Protein AF-X1UZS6-F1 (afdb_monomer_lite)

pLDDT: mean 96.47, std 3.54, range [70.25, 98.31]

Organism: NCBI:txid412755

InterPro domains:
  IPR029056 Ribokinase-like [G3DSA:3.40.1190.20] (6-74)

Sequence (74 aa):
MKPERLAALIEKFSSRRIVVLGDFFLDKYLDVDSGLSELSVETGKTAHQVVAVRHSPGAAGTVVCNLAALGAKT

Radius of gyration: 20.47 Å; chains: 1; bounding box: 40×21×60 Å

Foldseek 3Di:
DDPVVVVVVLLCLLVAADDQDDDKDKDKDFDFDPVPWDQDPVPRDIDTDGPDIDIAIDDSRVVVVVSVVSNHHD

Secondary structure (DSSP, 8-state):
--HHHHHHHHTTGGG-B----S-EEEEEEEEE-GGG-EE-TTT-SEE--EEEEEEEEEEHHHHHHHHHHTT-B-

Structure (mmCIF, N/CA/C/O backbone):
data_AF-X1UZS6-F1
#
_entry.id   AF-X1UZS6-F1
#
loop_
_atom_site.group_PDB
_atom_site.id
_atom_site.type_symbol
_atom_site.label_atom_id
_atom_site.label_alt_id
_atom_site.label_comp_id
_atom_site.label_asym_id
_atom_site.label_entity_id
_atom_site.label_seq_id
_atom_site.pdbx_PDB_ins_code
_atom_site.Cartn_x
_atom_site.Cartn_y
_atom_site.Cartn_z
_atom_site.occupancy
_atom_site.B_iso_or_equiv
_atom_site.auth_seq_id
_atom_site.auth_comp_id
_atom_site.auth_asym_id
_atom_site.auth_atom_id
_atom_site.pdbx_PDB_model_num
ATOM 1 N N . MET A 1 1 ? 2.029 14.905 23.555 1.00 70.25 1 MET A N 1
ATOM 2 C CA . MET A 1 1 ? 1.051 13.921 24.079 1.00 70.25 1 MET A CA 1
ATOM 3 C C . MET A 1 1 ? 1.789 12.980 25.015 1.00 70.25 1 MET A C 1
ATOM 5 O O . MET A 1 1 ? 2.912 12.624 24.690 1.00 70.25 1 MET A O 1
ATOM 9 N N . LYS A 1 2 ? 1.215 12.624 26.168 1.00 95.50 2 LYS A N 1
ATOM 10 C CA . LYS A 1 2 ? 1.864 11.700 27.111 1.00 95.50 2 LYS A CA 1
ATOM 11 C C . LYS A 1 2 ? 1.737 10.245 26.609 1.00 95.50 2 LYS A C 1
ATOM 13 O O . LYS A 1 2 ? 0.653 9.926 26.106 1.00 95.50 2 LYS A O 1
ATOM 18 N N . PRO A 1 3 ? 2.771 9.389 26.707 1.00 96.06 3 PRO A N 1
ATOM 19 C CA . PRO A 1 3 ? 2.733 8.007 26.206 1.00 96.06 3 PRO A CA 1
ATOM 20 C C . PRO A 1 3 ? 1.539 7.194 26.718 1.00 96.06 3 PRO A C 1
ATOM 22 O O . PRO A 1 3 ? 0.900 6.468 25.961 1.00 96.06 3 PRO A O 1
ATOM 25 N N . GLU A 1 4 ? 1.154 7.402 27.974 1.00 97.56 4 GLU A N 1
ATOM 26 C CA . GLU A 1 4 ? 0.052 6.692 28.626 1.00 97.56 4 GLU A CA 1
ATOM 27 C C . GLU A 1 4 ? -1.289 7.051 27.976 1.00 97.56 4 GLU A C 1
ATOM 29 O O . GLU A 1 4 ? -2.167 6.208 27.793 1.00 97.56 4 GLU A O 1
ATOM 34 N N . ARG A 1 5 ? -1.443 8.316 27.559 1.00 97.00 5 ARG A N 1
ATOM 35 C CA . ARG A 1 5 ? -2.652 8.768 26.866 1.00 97.00 5 ARG A CA 1
ATOM 36 C C . ARG A 1 5 ? -2.773 8.134 25.484 1.00 97.00 5 ARG A C 1
ATOM 38 O O . ARG A 1 5 ? -3.896 7.854 25.068 1.00 97.00 5 ARG A O 1
ATOM 45 N N . LEU A 1 6 ? -1.649 7.941 24.794 1.00 96.31 6 LEU A N 1
ATOM 46 C CA . LEU A 1 6 ? -1.606 7.286 23.489 1.00 96.31 6 LEU A CA 1
ATOM 47 C C . LEU A 1 6 ? -1.962 5.803 23.607 1.00 96.31 6 LEU A C 1
ATOM 49 O O . LEU A 1 6 ? -2.851 5.348 22.891 1.00 96.31 6 LEU A O 1
ATOM 53 N N . ALA A 1 7 ? -1.343 5.080 24.543 1.00 95.81 7 ALA A N 1
ATOM 54 C CA . ALA A 1 7 ? -1.650 3.671 24.793 1.00 95.81 7 ALA A CA 1
ATOM 55 C C . ALA A 1 7 ? -3.150 3.468 25.074 1.00 95.81 7 ALA A C 1
ATOM 57 O O . ALA A 1 7 ? -3.817 2.700 24.382 1.00 95.81 7 ALA A O 1
ATOM 58 N N . ALA A 1 8 ? -3.719 4.288 25.964 1.00 96.00 8 ALA A N 1
ATOM 59 C CA . ALA A 1 8 ? -5.144 4.251 26.293 1.00 96.00 8 ALA A CA 1
ATOM 60 C C . ALA A 1 8 ? -6.083 4.605 25.117 1.00 96.00 8 ALA A C 1
ATOM 62 O O . ALA A 1 8 ? -7.290 4.364 25.191 1.00 96.00 8 ALA A O 1
ATOM 63 N N . LEU A 1 9 ? -5.589 5.252 24.054 1.00 95.06 9 LEU A N 1
ATOM 64 C CA . LEU A 1 9 ? -6.355 5.463 22.819 1.00 95.06 9 LEU A CA 1
ATOM 65 C C . LEU A 1 9 ? -6.262 4.253 21.893 1.00 95.06 9 LEU A C 1
ATOM 67 O O . LEU A 1 9 ? -7.293 3.825 21.377 1.00 95.06 9 LEU A O 1
ATOM 71 N N . ILE A 1 10 ? -5.058 3.706 21.711 1.00 95.69 10 ILE A N 1
ATOM 72 C CA . ILE A 1 10 ? -4.802 2.549 20.845 1.00 95.69 10 ILE A CA 1
ATOM 73 C C . ILE A 1 10 ? -5.600 1.331 21.323 1.00 95.69 10 ILE A C 1
ATOM 75 O O . ILE A 1 10 ? -6.288 0.704 20.522 1.00 95.69 10 ILE A O 1
ATOM 79 N N . GLU A 1 11 ? -5.620 1.057 22.630 1.00 96.00 11 GLU A N 1
ATOM 80 C CA . GLU A 1 11 ? -6.355 -0.081 23.209 1.00 96.00 11 GLU A CA 1
ATOM 81 C C . GLU A 1 11 ? -7.846 -0.096 22.846 1.00 96.00 11 GLU A C 1
ATOM 83 O O . GLU A 1 11 ? -8.468 -1.156 22.737 1.00 96.00 11 GLU A O 1
ATOM 88 N N . LYS A 1 12 ? -8.438 1.081 22.606 1.00 96.25 12 LYS A N 1
ATOM 89 C CA . LYS A 1 12 ? -9.865 1.192 22.300 1.00 96.25 12 LYS A CA 1
ATOM 90 C C . LYS A 1 12 ? -10.224 0.629 20.929 1.00 96.25 12 LYS A C 1
ATOM 92 O O . LYS A 1 12 ? -11.387 0.253 20.776 1.00 96.25 12 LYS A O 1
ATOM 97 N N . PHE A 1 13 ? -9.297 0.577 19.965 1.00 97.19 13 PHE A N 1
ATOM 98 C CA . PHE A 1 13 ? -9.579 0.182 18.575 1.00 97.19 13 PHE A CA 1
ATOM 99 C C . PHE A 1 13 ? -10.092 -1.254 18.457 1.00 97.19 13 PHE A C 1
ATOM 101 O O . PHE A 1 13 ? -11.063 -1.470 17.738 1.00 97.19 13 PHE A O 1
ATOM 108 N N . SER A 1 14 ? -9.551 -2.186 19.248 1.00 96.19 14 SER A N 1
ATOM 109 C CA . SER A 1 14 ? -9.950 -3.608 19.288 1.00 96.19 14 SER A CA 1
ATOM 110 C C . SER A 1 14 ? -11.464 -3.856 19.433 1.00 96.19 14 SER A C 1
ATOM 112 O O . SER A 1 14 ? -12.008 -4.852 18.954 1.00 96.19 14 SER A O 1
ATOM 114 N N . SER A 1 15 ? -12.171 -2.926 20.083 1.00 96.25 15 SER A N 1
ATOM 115 C CA . SER A 1 15 ? -13.617 -2.995 20.336 1.00 96.25 15 SER A CA 1
ATOM 116 C C . SER A 1 15 ? -14.478 -2.246 19.308 1.00 96.25 15 SER A C 1
ATOM 118 O O . SER A 1 15 ? -15.709 -2.302 19.376 1.00 96.25 15 SER A O 1
ATOM 120 N N . ARG A 1 16 ? -13.869 -1.506 18.372 1.00 97.12 16 ARG A N 1
ATOM 121 C CA . ARG A 1 16 ? -14.586 -0.631 17.435 1.00 97.12 16 ARG A CA 1
ATOM 122 C C . ARG A 1 16 ? -14.8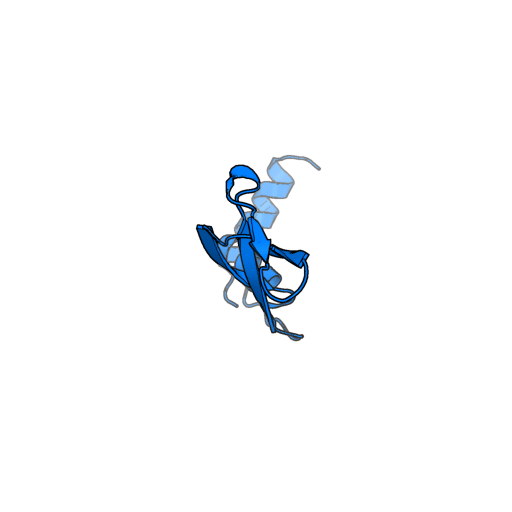92 -1.341 16.126 1.00 97.12 16 ARG A C 1
ATOM 124 O O . ARG A 1 16 ? -14.092 -2.114 15.610 1.00 97.12 16 ARG A O 1
ATOM 131 N N . ARG A 1 17 ? -16.075 -1.027 15.597 1.00 97.56 17 ARG A N 1
ATOM 132 C CA . ARG A 1 17 ? -16.503 -1.337 14.233 1.00 97.56 17 ARG A CA 1
ATOM 133 C C . ARG A 1 17 ? -16.511 -0.036 13.450 1.00 97.56 17 ARG A C 1
ATOM 135 O O . ARG A 1 17 ? -17.179 0.904 13.883 1.00 97.56 17 ARG A O 1
ATOM 142 N N . ILE A 1 18 ? -15.737 0.038 12.377 1.00 97.31 18 ILE A N 1
ATOM 143 C CA . ILE A 1 18 ? -15.500 1.280 11.642 1.00 97.31 18 ILE A CA 1
ATOM 144 C C . ILE A 1 18 ? -15.754 1.014 10.166 1.00 97.31 18 ILE A C 1
ATOM 146 O O . ILE A 1 18 ? -15.044 0.234 9.550 1.00 97.31 18 ILE A O 1
ATOM 150 N N . VAL A 1 19 ? -16.753 1.692 9.607 1.00 97.88 19 VAL A N 1
ATOM 151 C CA . VAL A 1 19 ? -17.032 1.648 8.170 1.00 97.88 19 VAL A CA 1
ATOM 152 C C . VAL A 1 19 ? -16.124 2.652 7.465 1.00 97.88 19 VAL A C 1
ATOM 154 O O . VAL A 1 19 ? -16.073 3.819 7.859 1.00 97.88 19 VAL A O 1
ATOM 157 N N . VAL A 1 20 ? -15.436 2.208 6.413 1.00 97.50 20 VAL A N 1
ATOM 158 C CA . VAL A 1 20 ? -14.644 3.072 5.528 1.00 97.50 20 VAL A CA 1
ATOM 159 C C . VAL A 1 20 ? -15.362 3.183 4.186 1.00 97.50 20 VAL A C 1
ATOM 161 O O . VAL A 1 20 ? -15.603 2.180 3.521 1.00 97.50 20 VAL A O 1
ATOM 164 N N . LEU A 1 21 ? -15.712 4.410 3.803 1.00 97.94 21 LEU A N 1
ATOM 165 C CA . LEU A 1 21 ? -16.355 4.740 2.532 1.00 97.94 21 LEU A CA 1
ATOM 166 C C . LEU A 1 21 ? -15.421 5.648 1.739 1.00 97.94 21 LEU A C 1
ATOM 168 O O . LEU A 1 21 ? -14.945 6.654 2.264 1.00 97.94 21 LEU A O 1
ATOM 172 N N . GLY A 1 22 ? -15.173 5.293 0.486 1.00 97.00 22 GLY A N 1
ATOM 173 C CA . GLY A 1 22 ? -14.289 6.030 -0.403 1.00 97.00 22 GLY A CA 1
ATOM 174 C C . GLY A 1 22 ? -13.644 5.105 -1.421 1.00 97.00 22 GLY A C 1
ATOM 175 O O . GLY A 1 22 ? -14.011 3.936 -1.542 1.00 97.00 22 GLY A O 1
ATOM 176 N N . ASP A 1 23 ? -12.669 5.645 -2.135 1.00 98.19 23 ASP A N 1
ATOM 177 C CA . ASP A 1 23 ? -12.035 4.958 -3.248 1.00 98.19 23 ASP A CA 1
ATOM 178 C C . ASP A 1 23 ? -10.934 4.005 -2.773 1.00 98.19 23 ASP A C 1
ATOM 180 O O . ASP A 1 23 ? -10.021 4.381 -2.030 1.00 98.19 23 ASP A O 1
ATOM 184 N N . PHE A 1 24 ? -11.012 2.761 -3.235 1.00 97.31 24 PHE A N 1
ATOM 185 C CA . PHE A 1 24 ? -10.003 1.738 -2.996 1.00 97.31 24 PHE A CA 1
ATOM 186 C C . PHE A 1 24 ? -9.120 1.596 -4.228 1.00 97.31 24 PHE A C 1
ATOM 188 O O . PHE A 1 24 ? -9.615 1.388 -5.335 1.00 97.31 24 PHE A O 1
ATOM 195 N N . PHE A 1 25 ? -7.808 1.659 -4.017 1.00 96.31 25 PHE A N 1
ATOM 196 C CA . PHE A 1 25 ? -6.822 1.503 -5.081 1.00 96.31 25 PHE A CA 1
ATOM 197 C C . PHE A 1 25 ? -5.898 0.327 -4.791 1.00 96.31 25 PHE A C 1
ATOM 199 O O . PHE A 1 25 ? -5.787 -0.148 -3.657 1.00 96.31 25 PHE A O 1
ATOM 206 N N . LEU A 1 26 ? -5.204 -0.111 -5.835 1.00 97.50 26 LEU A N 1
ATOM 207 C CA . LEU A 1 26 ? -4.053 -0.988 -5.728 1.00 97.50 26 LEU A CA 1
ATOM 208 C C . LEU A 1 26 ? -2.813 -0.197 -6.138 1.00 97.50 26 LEU A C 1
ATOM 210 O O . LEU A 1 26 ? -2.636 0.114 -7.316 1.00 97.50 26 LEU A O 1
ATOM 214 N N . ASP A 1 27 ? -1.951 0.093 -5.173 1.00 97.44 27 ASP A N 1
ATOM 215 C CA . ASP A 1 27 ? -0.648 0.676 -5.441 1.00 97.44 27 ASP A CA 1
ATOM 216 C C . ASP A 1 27 ? 0.265 -0.436 -5.958 1.00 97.44 27 ASP A C 1
ATOM 218 O O . ASP A 1 27 ? 0.542 -1.419 -5.262 1.00 97.44 27 ASP A O 1
ATOM 222 N N . LYS A 1 28 ? 0.705 -0.302 -7.210 1.00 97.75 28 LYS A N 1
ATOM 223 C CA . LYS A 1 28 ? 1.623 -1.236 -7.863 1.00 97.75 28 LYS A CA 1
ATOM 224 C C . LYS A 1 28 ? 2.996 -0.594 -7.981 1.00 97.75 28 LYS A C 1
ATOM 226 O O . LYS A 1 28 ? 3.175 0.364 -8.728 1.00 97.75 28 LYS A O 1
ATOM 231 N N . TYR A 1 29 ? 3.964 -1.167 -7.282 1.00 97.69 29 TYR A N 1
ATOM 232 C CA . TYR A 1 29 ? 5.357 -0.747 -7.328 1.00 97.69 29 TYR A CA 1
ATOM 233 C C . TYR A 1 29 ? 6.151 -1.698 -8.217 1.00 97.69 29 TYR A C 1
ATOM 235 O O . TYR A 1 29 ? 6.061 -2.921 -8.076 1.00 97.69 29 TYR A O 1
ATOM 243 N N . LEU A 1 30 ? 6.922 -1.116 -9.131 1.00 97.94 30 LEU A N 1
ATOM 244 C CA . LEU A 1 30 ? 7.912 -1.813 -9.939 1.00 97.94 30 LEU A CA 1
ATOM 245 C C . LEU A 1 30 ? 9.279 -1.411 -9.402 1.00 97.94 30 LEU A C 1
ATOM 247 O O . LEU A 1 30 ? 9.680 -0.256 -9.544 1.00 97.94 30 LEU A O 1
ATOM 251 N N . ASP A 1 31 ? 9.963 -2.343 -8.752 1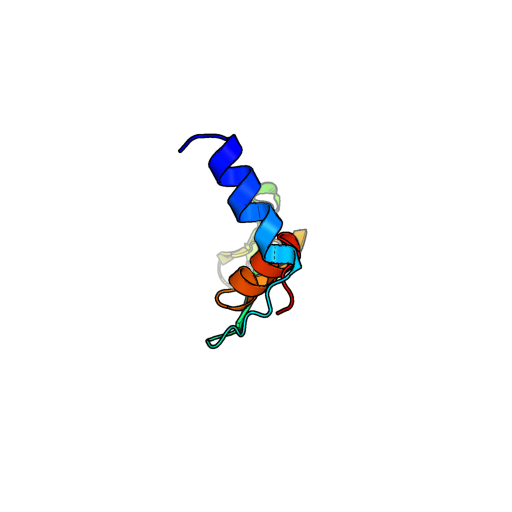.00 97.81 31 ASP A N 1
ATOM 252 C CA . ASP A 1 31 ? 11.315 -2.096 -8.275 1.00 97.81 31 ASP A CA 1
ATOM 253 C C . ASP A 1 31 ? 12.264 -2.271 -9.465 1.00 97.81 31 ASP A C 1
ATOM 255 O O . ASP A 1 31 ? 12.242 -3.300 -10.147 1.00 97.81 31 ASP A O 1
ATOM 259 N N . VAL A 1 32 ? 13.059 -1.239 -9.735 1.00 97.25 32 VAL A N 1
ATOM 260 C CA . VAL A 1 32 ? 13.960 -1.154 -10.888 1.00 97.25 32 VAL A CA 1
ATOM 261 C C . VAL A 1 32 ? 15.392 -1.060 -10.387 1.00 97.25 32 VAL A C 1
ATOM 263 O O . VAL A 1 32 ? 15.695 -0.216 -9.544 1.00 97.25 32 VAL A O 1
ATOM 266 N N . ASP A 1 33 ? 16.271 -1.888 -10.948 1.00 95.88 33 ASP A N 1
ATOM 267 C CA . ASP A 1 33 ? 17.715 -1.762 -10.754 1.00 95.88 33 ASP A CA 1
ATOM 268 C C . ASP A 1 33 ? 18.308 -0.901 -11.875 1.00 95.88 33 ASP A C 1
ATOM 270 O O . ASP A 1 33 ? 18.260 -1.258 -13.056 1.00 95.88 33 ASP A O 1
ATOM 274 N N . SER A 1 34 ? 18.871 0.253 -11.512 1.00 94.38 34 SER A N 1
ATOM 275 C CA . SER A 1 34 ? 19.481 1.160 -12.481 1.00 94.38 34 SER A CA 1
ATOM 276 C C . SER A 1 34 ? 20.734 0.570 -13.134 1.00 94.38 34 SER A C 1
ATOM 278 O O . SER A 1 34 ? 21.011 0.919 -14.282 1.00 94.38 34 SER A O 1
ATOM 280 N N . GLY A 1 35 ? 21.439 -0.354 -12.469 1.00 97.12 35 GLY A N 1
ATOM 281 C CA . GLY A 1 35 ? 22.608 -1.053 -13.009 1.00 97.12 35 GLY A CA 1
ATOM 282 C C . GLY A 1 35 ? 22.284 -2.021 -14.150 1.00 97.12 35 GLY A C 1
ATOM 283 O O . GLY A 1 35 ? 23.179 -2.379 -14.910 1.00 97.12 35 GLY A O 1
ATOM 284 N N . LEU A 1 36 ? 21.012 -2.400 -14.306 1.00 97.06 36 LEU A N 1
ATOM 285 C CA . LEU A 1 36 ? 20.521 -3.252 -15.394 1.00 97.06 36 LEU A CA 1
ATOM 286 C C . LEU A 1 36 ? 19.906 -2.454 -16.553 1.00 97.06 36 LEU A C 1
ATOM 288 O O . LEU A 1 36 ? 19.337 -3.043 -17.469 1.00 97.06 36 LEU A O 1
ATOM 292 N N . SER A 1 37 ? 19.970 -1.121 -16.512 1.00 96.50 37 SER A N 1
ATOM 293 C CA . SER A 1 37 ? 19.364 -0.284 -17.550 1.00 96.50 37 SER A CA 1
ATOM 294 C C . SER A 1 37 ? 20.068 -0.470 -18.893 1.00 96.50 37 SER A C 1
ATOM 296 O O . SER A 1 37 ? 21.295 -0.445 -18.971 1.00 96.50 37 SER A O 1
ATOM 298 N N . GLU A 1 38 ? 19.287 -0.568 -19.964 1.00 96.56 38 GLU A N 1
ATOM 299 C CA . GLU A 1 38 ? 19.793 -0.703 -21.333 1.00 96.56 38 GLU A CA 1
ATOM 300 C C . GLU A 1 38 ? 19.129 0.308 -22.272 1.00 96.56 38 GLU A C 1
ATOM 302 O O . GLU A 1 38 ? 18.128 0.936 -21.928 1.00 96.56 38 GLU A O 1
ATOM 307 N N . LEU A 1 39 ? 19.691 0.495 -23.464 1.00 97.56 39 LEU A N 1
ATOM 308 C CA . LEU A 1 39 ? 19.078 1.327 -24.494 1.00 97.56 39 LEU A CA 1
ATOM 309 C C . LEU A 1 39 ? 18.149 0.463 -25.355 1.00 97.56 39 LEU A C 1
ATOM 311 O O . LEU A 1 39 ? 18.596 -0.530 -25.922 1.00 97.56 39 LEU A O 1
ATOM 315 N N . SER A 1 40 ? 16.879 0.848 -25.496 1.00 96.69 40 SER A N 1
ATOM 316 C CA . SER A 1 40 ? 15.953 0.180 -26.421 1.00 96.69 40 SER A CA 1
ATOM 317 C C . SER A 1 40 ? 16.474 0.283 -27.853 1.00 96.69 40 SER A C 1
ATOM 319 O O . SER A 1 40 ? 16.763 1.381 -28.337 1.00 96.69 40 SER A O 1
ATOM 321 N N . VAL A 1 41 ? 16.533 -0.857 -28.541 1.00 96.62 41 VAL A N 1
ATOM 322 C CA . VAL A 1 41 ? 16.996 -0.963 -29.933 1.00 96.62 41 VAL A CA 1
ATOM 323 C C . VAL A 1 41 ? 16.055 -0.221 -30.888 1.00 96.62 41 VAL A C 1
ATOM 325 O O . VAL A 1 41 ? 16.490 0.367 -31.872 1.00 96.62 41 VAL A O 1
ATOM 328 N N . GLU A 1 42 ? 14.762 -0.202 -30.579 1.00 97.94 42 GLU A N 1
ATOM 329 C CA . GLU A 1 42 ? 13.704 0.348 -31.422 1.00 97.94 42 GLU A CA 1
ATOM 330 C C . GLU A 1 42 ? 13.532 1.856 -31.240 1.00 97.94 42 GLU A C 1
ATOM 332 O O . GLU A 1 42 ? 13.194 2.563 -32.188 1.00 97.94 42 GLU A O 1
ATOM 337 N N . THR A 1 43 ? 13.707 2.351 -30.010 1.00 97.50 43 THR A N 1
ATOM 338 C CA . THR A 1 43 ? 13.341 3.734 -29.652 1.00 97.50 43 THR A CA 1
ATOM 339 C C . THR A 1 43 ? 14.504 4.593 -29.181 1.00 97.50 43 THR A C 1
ATOM 341 O O . THR A 1 43 ? 14.346 5.811 -29.088 1.00 97.50 43 THR A O 1
ATOM 344 N N . GLY A 1 44 ? 15.647 3.992 -28.837 1.00 96.69 44 GLY A N 1
ATOM 345 C CA . GLY A 1 44 ? 16.774 4.711 -28.246 1.00 96.69 44 GLY A CA 1
ATOM 346 C C . GLY A 1 44 ? 16.478 5.301 -26.861 1.00 96.69 44 GLY A C 1
ATOM 347 O O . GLY A 1 44 ? 17.191 6.197 -26.418 1.00 96.69 44 GLY A O 1
ATOM 348 N N . LYS A 1 45 ? 15.413 4.864 -26.177 1.00 97.69 45 LYS A N 1
ATOM 349 C CA . LYS A 1 45 ? 15.102 5.274 -24.797 1.00 97.69 45 LYS A CA 1
ATOM 350 C C . LYS A 1 45 ? 15.667 4.268 -23.803 1.00 97.69 45 LYS A C 1
ATOM 352 O O . LYS A 1 45 ? 15.804 3.092 -24.129 1.00 97.69 45 LYS A O 1
ATOM 357 N N . THR A 1 46 ? 15.942 4.714 -22.581 1.00 97.38 46 THR A N 1
ATOM 358 C CA . THR A 1 46 ? 16.336 3.815 -21.493 1.00 97.38 46 THR A CA 1
ATOM 359 C C . THR A 1 46 ? 15.211 2.825 -21.190 1.00 97.38 46 THR A C 1
ATOM 361 O O . THR A 1 46 ? 14.098 3.224 -20.844 1.00 97.38 46 THR A O 1
ATOM 364 N N . ALA A 1 47 ? 15.509 1.536 -21.309 1.00 96.69 47 ALA A N 1
ATOM 365 C CA . ALA A 1 47 ? 14.678 0.447 -20.834 1.00 96.69 47 ALA A CA 1
ATOM 366 C C . ALA A 1 47 ? 15.045 0.142 -19.375 1.00 96.69 47 ALA A C 1
ATOM 368 O O . ALA A 1 47 ? 16.182 -0.210 -19.051 1.00 96.69 47 ALA A O 1
ATOM 369 N N . HIS A 1 48 ? 14.066 0.321 -18.491 1.00 96.62 48 HIS A N 1
ATOM 370 C CA . HIS A 1 48 ? 14.194 0.095 -17.057 1.00 96.62 48 HIS A CA 1
ATOM 371 C C . HIS A 1 48 ? 13.776 -1.336 -16.716 1.00 96.62 48 HIS A C 1
ATOM 373 O O . HIS A 1 48 ? 12.597 -1.678 -16.824 1.00 96.62 48 HIS A O 1
ATOM 379 N N . GLN A 1 49 ? 14.732 -2.162 -16.296 1.00 97.00 49 GLN A N 1
ATOM 380 C CA . GLN A 1 49 ? 14.470 -3.565 -15.985 1.00 97.00 49 GLN A CA 1
ATOM 381 C C . GLN A 1 49 ? 13.821 -3.698 -14.607 1.00 97.00 49 GLN A C 1
ATOM 383 O O . GLN A 1 49 ? 14.372 -3.266 -13.593 1.00 97.00 49 GLN A O 1
ATOM 388 N N . VAL A 1 50 ? 12.633 -4.300 -14.577 1.00 97.31 50 VAL A N 1
ATOM 389 C CA . VAL A 1 50 ? 11.900 -4.571 -13.338 1.00 97.31 50 VAL A CA 1
ATOM 390 C C . VAL A 1 50 ? 12.446 -5.846 -12.708 1.00 97.31 50 VAL A C 1
ATOM 392 O O . VAL A 1 50 ? 12.385 -6.912 -13.316 1.00 97.31 50 VAL A O 1
ATOM 395 N N . VAL A 1 51 ? 12.933 -5.745 -11.474 1.00 98.06 51 VAL A N 1
ATOM 396 C CA . VAL A 1 51 ? 13.499 -6.879 -10.721 1.00 98.06 51 VAL A CA 1
ATOM 397 C C . VAL A 1 51 ? 12.534 -7.438 -9.679 1.00 98.06 51 VAL A C 1
ATOM 399 O O . VAL A 1 51 ? 12.652 -8.596 -9.285 1.00 98.06 51 VAL A O 1
ATOM 402 N N . ALA A 1 52 ? 11.548 -6.646 -9.251 1.00 98.31 52 ALA A N 1
ATOM 403 C CA . ALA A 1 52 ? 10.474 -7.104 -8.380 1.00 98.31 52 ALA A CA 1
ATOM 404 C C . ALA A 1 52 ? 9.190 -6.298 -8.597 1.00 98.31 52 ALA A C 1
ATOM 406 O O . ALA A 1 52 ? 9.207 -5.148 -9.039 1.00 98.31 52 ALA A O 1
ATOM 407 N N . VAL A 1 53 ? 8.059 -6.914 -8.255 1.00 98.31 53 VAL A N 1
ATOM 408 C CA . VAL A 1 53 ? 6.742 -6.276 -8.289 1.00 98.31 53 VAL A CA 1
ATOM 409 C C . VAL A 1 53 ? 6.109 -6.408 -6.917 1.00 98.31 53 VAL A C 1
ATOM 411 O O . VAL A 1 53 ? 5.974 -7.513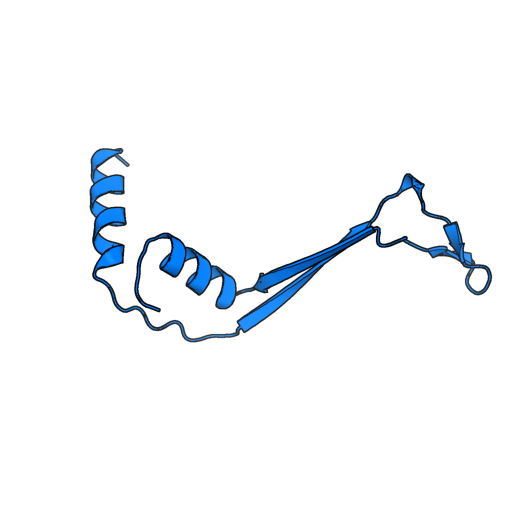 -6.391 1.00 98.31 53 VAL A O 1
ATOM 414 N N . ARG A 1 54 ? 5.684 -5.282 -6.349 1.00 98.06 54 ARG A N 1
ATOM 415 C CA . ARG A 1 54 ? 4.987 -5.234 -5.062 1.00 98.06 54 ARG A CA 1
ATOM 416 C C . ARG A 1 54 ? 3.621 -4.598 -5.247 1.00 98.06 54 ARG A C 1
ATOM 418 O O . ARG A 1 54 ? 3.457 -3.672 -6.038 1.00 98.06 54 ARG A O 1
ATOM 425 N N . HIS A 1 55 ? 2.650 -5.099 -4.499 1.00 98.00 55 HIS A N 1
ATOM 426 C CA . HIS A 1 55 ? 1.292 -4.578 -4.499 1.00 98.00 55 HIS A CA 1
ATOM 427 C C . HIS A 1 55 ? 0.880 -4.249 -3.068 1.00 98.00 55 HIS A C 1
ATOM 429 O O . HIS A 1 55 ? 1.124 -5.047 -2.161 1.00 98.00 55 HIS A O 1
ATOM 435 N N . SER A 1 56 ? 0.237 -3.104 -2.869 1.00 97.12 56 SER A N 1
ATOM 436 C CA . SER A 1 56 ? -0.356 -2.730 -1.584 1.00 97.12 56 SER A CA 1
ATOM 437 C C . SER A 1 56 ? -1.687 -2.003 -1.773 1.00 97.12 56 SER A C 1
ATOM 439 O O . SER A 1 56 ? -1.872 -1.330 -2.784 1.00 97.12 56 SER A O 1
ATOM 441 N N . PRO A 1 57 ? -2.630 -2.101 -0.823 1.00 97.44 57 PRO A N 1
ATOM 442 C CA . PRO A 1 57 ? -3.857 -1.314 -0.876 1.00 97.44 57 PRO A CA 1
ATOM 443 C C . PRO A 1 57 ? -3.576 0.190 -0.741 1.00 97.44 57 PRO A C 1
ATOM 445 O O . PRO A 1 57 ? -2.940 0.619 0.226 1.00 97.44 57 PRO A O 1
ATOM 448 N N . GLY A 1 58 ? -4.104 0.971 -1.681 1.00 97.50 58 GLY A N 1
ATOM 449 C CA . GLY A 1 58 ? -3.990 2.428 -1.743 1.00 97.50 58 GLY A CA 1
ATOM 450 C C . GLY A 1 58 ? -5.263 3.154 -1.296 1.00 97.50 58 GLY A C 1
ATOM 451 O O . GLY A 1 58 ? -6.352 2.572 -1.236 1.00 97.50 58 GLY A O 1
ATOM 452 N N . ALA A 1 59 ? -5.116 4.440 -0.974 1.00 97.00 59 ALA A N 1
ATOM 453 C CA . ALA A 1 59 ? -6.153 5.341 -0.451 1.00 97.00 59 ALA A CA 1
ATOM 454 C C . ALA A 1 59 ? -7.018 4.717 0.667 1.00 97.00 59 ALA A C 1
ATOM 456 O O . ALA A 1 59 ? -6.502 4.477 1.761 1.00 97.00 59 ALA A O 1
ATOM 457 N N . ALA A 1 60 ? -8.310 4.431 0.435 1.00 98.12 60 ALA A N 1
ATOM 458 C CA . ALA A 1 60 ? -9.171 3.817 1.451 1.00 98.12 60 ALA A CA 1
ATOM 459 C C . ALA A 1 60 ? -8.653 2.437 1.896 1.00 98.12 60 ALA A C 1
ATOM 461 O O . ALA A 1 60 ? -8.808 2.062 3.059 1.00 98.12 60 ALA A O 1
ATOM 462 N N . GLY A 1 61 ? -7.949 1.723 1.013 1.00 97.56 61 GLY A N 1
ATOM 463 C CA . GLY A 1 61 ? -7.271 0.474 1.342 1.00 97.56 61 GLY A CA 1
ATOM 464 C C . GLY A 1 61 ? -6.190 0.653 2.410 1.00 97.56 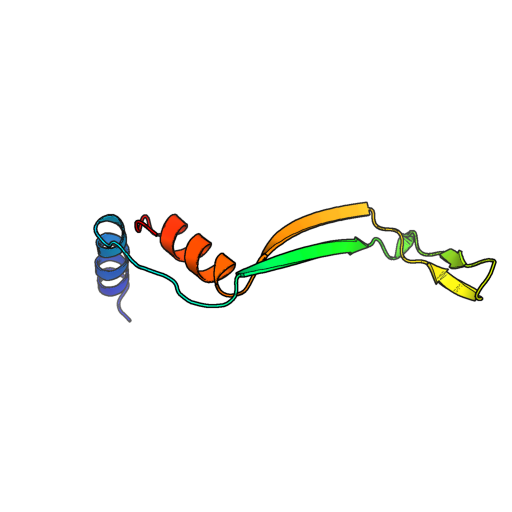61 GLY A C 1
ATOM 465 O O . GLY A 1 61 ? -6.122 -0.135 3.351 1.00 97.56 61 GLY A O 1
ATOM 466 N N . THR A 1 62 ? -5.397 1.726 2.334 1.00 97.56 62 THR A N 1
ATOM 467 C CA . THR A 1 62 ? -4.384 2.047 3.352 1.00 97.56 62 THR A CA 1
ATOM 468 C C . THR A 1 62 ? -5.031 2.340 4.708 1.00 97.56 62 THR A C 1
ATOM 470 O O . THR A 1 62 ? -4.532 1.902 5.747 1.00 97.56 62 THR A O 1
ATOM 473 N N . VAL A 1 63 ? -6.173 3.038 4.712 1.00 97.50 63 VAL A N 1
ATOM 474 C CA . VAL A 1 63 ? -6.936 3.320 5.939 1.00 97.50 63 VAL A CA 1
ATOM 475 C C . VAL A 1 63 ? -7.420 2.022 6.584 1.00 97.50 63 VAL A C 1
ATOM 477 O O . VAL A 1 63 ? -7.204 1.825 7.779 1.00 97.50 63 VAL A O 1
ATOM 480 N N . VAL A 1 64 ? -8.014 1.115 5.801 1.00 97.56 64 VAL A N 1
ATOM 481 C CA . VAL A 1 64 ? -8.469 -0.196 6.292 1.00 97.56 64 VAL A CA 1
ATOM 482 C C . VAL A 1 64 ? -7.306 -1.014 6.857 1.00 97.56 64 VAL A C 1
ATOM 484 O O . VAL A 1 64 ? -7.423 -1.523 7.969 1.00 97.56 64 VAL A O 1
ATOM 487 N N . CYS A 1 65 ? -6.163 -1.077 6.166 1.00 97.12 65 CYS A N 1
ATOM 488 C CA . CYS A 1 65 ? -4.971 -1.778 6.659 1.00 97.12 65 CYS A CA 1
ATOM 489 C C . CYS A 1 65 ? -4.509 -1.257 8.028 1.00 97.12 65 CYS A C 1
ATOM 491 O O . CYS A 1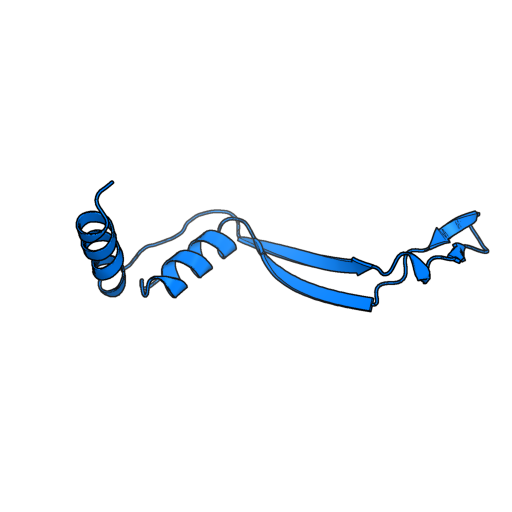 65 ? -4.218 -2.049 8.923 1.00 97.12 65 CYS A O 1
ATOM 493 N N . ASN A 1 66 ? -4.485 0.064 8.220 1.00 96.88 66 ASN A N 1
ATOM 494 C CA . ASN A 1 66 ? -4.094 0.663 9.496 1.00 96.88 66 ASN A CA 1
ATOM 495 C C . ASN A 1 66 ? -5.103 0.355 10.610 1.00 96.88 66 ASN A C 1
ATOM 497 O O . ASN A 1 66 ? -4.711 0.014 11.724 1.00 96.88 66 ASN A O 1
ATOM 501 N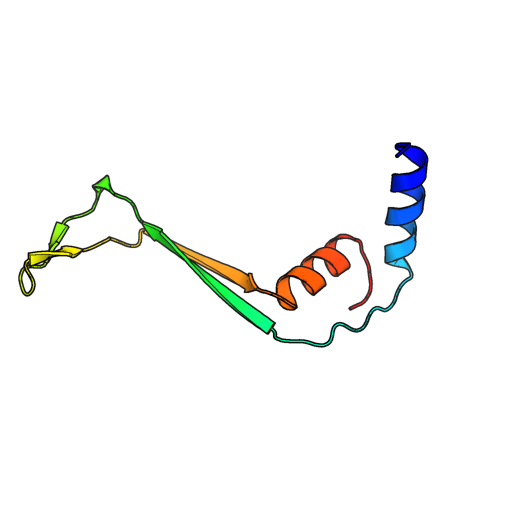 N . LEU A 1 67 ? -6.404 0.447 10.322 1.00 97.31 67 LEU A N 1
ATOM 502 C CA . LEU A 1 67 ? -7.455 0.108 11.284 1.00 97.31 67 LEU A CA 1
ATOM 503 C C . LEU A 1 67 ? -7.394 -1.370 11.691 1.00 97.31 67 LEU A C 1
ATOM 505 O O . LEU A 1 67 ? -7.483 -1.676 12.881 1.00 97.31 67 LEU A O 1
ATOM 509 N N . ALA A 1 68 ? -7.174 -2.265 10.727 1.00 96.00 68 ALA A N 1
ATOM 510 C CA . ALA A 1 68 ? -6.982 -3.688 10.973 1.00 96.00 68 ALA A CA 1
ATOM 511 C C . ALA A 1 68 ? -5.721 -3.956 11.816 1.00 96.00 68 ALA A C 1
ATOM 513 O O . ALA A 1 68 ? -5.784 -4.727 12.772 1.00 96.00 68 ALA A O 1
ATOM 514 N N . ALA A 1 69 ? -4.602 -3.273 11.539 1.00 96.31 69 ALA A N 1
ATOM 515 C CA . ALA A 1 69 ? -3.372 -3.377 12.333 1.00 96.31 69 ALA A CA 1
ATOM 516 C C . ALA A 1 69 ? -3.552 -2.890 13.785 1.00 96.31 69 ALA A C 1
ATOM 518 O O . ALA A 1 69 ? -2.910 -3.405 14.698 1.00 96.31 69 ALA A O 1
ATOM 519 N N . LEU A 1 70 ? -4.459 -1.935 14.013 1.00 96.75 70 LEU A N 1
ATOM 520 C CA . LEU A 1 70 ? -4.872 -1.478 15.346 1.00 96.75 70 LEU A CA 1
ATOM 521 C C . LEU A 1 70 ? -5.917 -2.402 16.011 1.00 96.75 70 LEU A C 1
ATOM 523 O O . LEU A 1 70 ? -6.352 -2.138 17.133 1.00 96.75 70 LEU A O 1
ATOM 527 N N . GLY A 1 71 ? -6.339 -3.477 15.338 1.00 96.88 71 GLY A N 1
ATOM 528 C CA . GLY A 1 71 ? -7.296 -4.467 15.835 1.00 96.88 71 GLY A CA 1
ATOM 529 C C . GLY A 1 71 ? -8.768 -4.084 15.670 1.00 96.88 71 GLY A C 1
ATOM 530 O O . GLY A 1 71 ? -9.637 -4.793 16.177 1.00 96.88 71 GLY A O 1
ATOM 531 N N . ALA A 1 72 ? -9.078 -2.980 14.987 1.00 97.50 72 ALA A N 1
ATOM 532 C CA . ALA A 1 72 ? -10.462 -2.619 14.711 1.00 97.50 72 ALA A CA 1
ATOM 533 C C . ALA A 1 72 ? -11.106 -3.577 13.703 1.00 97.50 72 ALA A C 1
ATOM 535 O O . ALA A 1 72 ? -10.450 -4.156 12.840 1.00 97.50 72 ALA A O 1
ATOM 536 N N . LYS A 1 73 ? -12.429 -3.712 13.803 1.00 94.31 73 LYS A N 1
ATOM 537 C CA . LYS A 1 73 ? -13.240 -4.447 12.833 1.00 94.31 73 LYS A CA 1
ATOM 538 C C . LYS A 1 73 ? -13.663 -3.473 11.737 1.00 94.31 73 LYS A C 1
ATOM 540 O O . LYS A 1 73 ? -14.442 -2.556 12.008 1.00 94.31 73 LYS A O 1
ATOM 545 N N . THR A 1 74 ? -13.122 -3.656 10.544 1.00 83.62 74 THR A N 1
ATOM 546 C CA . THR A 1 74 ? -13.456 -2.895 9.332 1.00 83.62 74 THR A CA 1
ATOM 547 C C . THR A 1 74 ? -14.368 -3.691 8.424 1.00 83.62 74 THR A C 1
ATOM 549 O O . THR A 1 74 ? -14.080 -4.900 8.273 1.00 83.62 74 THR A O 1
#